Protein AF-A0A369T1F6-F1 (afdb_monomer_lite)

Radius of gyration: 16.51 Å; chains: 1; bounding box: 40×25×51 Å

Sequence (116 aa):
MRDLLNRLAERAPHPDRLAFGKIVVHLQRPELVSRIYDYVMYRVPYVIEDQEETPPRRTPVGFVFATAPRFTDQELAGKTAAEVEAMWRARFEEALRAEFSAVVNVYRMNKELFRP

Foldseek 3Di:
DVVLLVVCLVFPDEDQWDDDDQKIKGWDGWDFDDDDPQKTKTKIWIWIWHVVDVVTDIDPIDIDMFIFDDDDPVRCPPDDSVRVSVVRHVVRHVRVCVRVVVVVVVVVVVCVVPPD

Structure (mmCIF, N/CA/C/O backbone):
data_AF-A0A369T1F6-F1
#
_entry.id   AF-A0A369T1F6-F1
#
loop_
_atom_site.group_PDB
_atom_site.id
_atom_site.type_symbol
_atom_site.label_atom_id
_atom_site.label_alt_id
_atom_site.label_comp_id
_atom_site.label_asym_id
_atom_site.label_entity_id
_atom_site.label_seq_id
_atom_site.pdbx_PDB_ins_code
_atom_site.Cartn_x
_atom_site.Cartn_y
_atom_site.Cartn_z
_atom_site.occupancy
_atom_site.B_iso_or_equiv
_atom_site.auth_seq_id
_atom_site.auth_comp_id
_atom_site.auth_asym_id
_atom_site.auth_atom_id
_atom_site.pdbx_PDB_model_num
ATOM 1 N N . MET A 1 1 ? -10.598 3.347 21.715 1.00 84.50 1 MET A N 1
ATOM 2 C CA . MET A 1 1 ? -10.283 2.652 20.442 1.00 84.50 1 MET A CA 1
ATOM 3 C C . MET A 1 1 ? -10.296 3.595 19.243 1.00 84.50 1 MET A C 1
ATOM 5 O O . MET A 1 1 ? -9.337 3.608 18.485 1.00 84.50 1 MET A O 1
ATOM 9 N N . ARG A 1 2 ? -11.325 4.435 19.088 1.00 84.56 2 ARG A N 1
ATOM 10 C CA . ARG A 1 2 ? -11.419 5.393 17.974 1.00 84.56 2 ARG A CA 1
ATOM 11 C C . ARG A 1 2 ? -10.210 6.335 17.851 1.00 84.56 2 ARG A C 1
ATOM 13 O O . ARG A 1 2 ? -9.710 6.530 16.751 1.00 84.56 2 ARG A O 1
ATOM 20 N N . ASP A 1 3 ? -9.665 6.803 18.973 1.00 88.75 3 ASP A N 1
ATOM 21 C CA . ASP A 1 3 ? -8.451 7.639 18.981 1.00 88.75 3 ASP A CA 1
ATOM 22 C C . ASP A 1 3 ? -7.203 6.903 18.483 1.00 88.75 3 ASP A C 1
ATOM 24 O O . ASP A 1 3 ? -6.331 7.501 17.859 1.00 88.75 3 ASP A O 1
ATOM 28 N N . LEU A 1 4 ? -7.104 5.590 18.723 1.00 90.00 4 LEU A N 1
ATOM 29 C CA . LEU A 1 4 ? -6.021 4.780 18.166 1.00 90.00 4 LEU A CA 1
ATOM 30 C C . LEU A 1 4 ? -6.137 4.719 16.642 1.00 90.00 4 LEU A C 1
ATOM 32 O O . LEU A 1 4 ? -5.159 4.998 15.959 1.00 90.00 4 LEU A O 1
ATOM 36 N N . LEU A 1 5 ? -7.328 4.419 16.121 1.00 89.38 5 LEU A N 1
ATOM 37 C CA . LEU A 1 5 ? -7.572 4.366 14.678 1.00 89.38 5 LEU A CA 1
ATOM 38 C C . LEU A 1 5 ? -7.323 5.720 14.003 1.00 89.38 5 LEU A C 1
ATOM 40 O O . LEU A 1 5 ? -6.733 5.755 12.929 1.00 89.38 5 LEU A O 1
ATOM 44 N N . ASN A 1 6 ? -7.691 6.830 14.649 1.00 88.56 6 ASN A N 1
ATOM 45 C CA . ASN A 1 6 ? -7.387 8.175 14.158 1.00 88.56 6 ASN A CA 1
ATOM 46 C C . ASN A 1 6 ? -5.875 8.429 14.078 1.00 88.56 6 ASN A C 1
ATOM 48 O O . ASN A 1 6 ? -5.393 8.879 13.043 1.00 88.56 6 ASN A O 1
ATOM 52 N N . ARG A 1 7 ? -5.115 8.078 15.126 1.00 91.25 7 ARG A N 1
ATOM 53 C CA . ARG A 1 7 ? -3.647 8.220 15.126 1.00 91.25 7 ARG A CA 1
ATOM 54 C C . ARG A 1 7 ? -2.977 7.348 14.067 1.00 91.25 7 ARG A C 1
ATOM 56 O O . ARG A 1 7 ? -2.067 7.812 13.385 1.00 91.25 7 ARG A O 1
ATOM 63 N N . LEU A 1 8 ? -3.430 6.103 13.911 1.00 91.12 8 LEU A N 1
ATOM 64 C CA .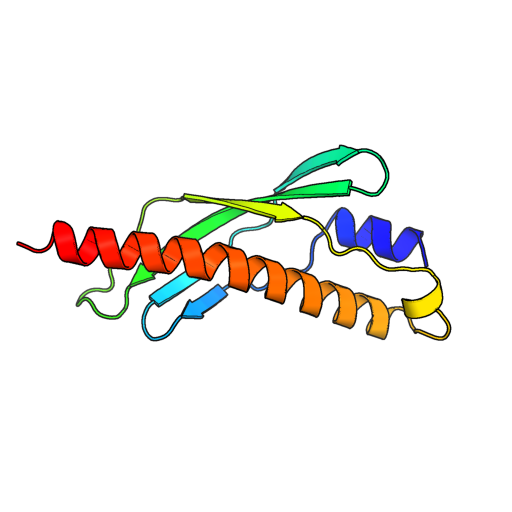 LEU A 1 8 ? -2.948 5.209 12.854 1.00 91.12 8 LEU A CA 1
ATOM 65 C C . LEU A 1 8 ? -3.287 5.768 11.471 1.00 91.12 8 LEU A C 1
ATOM 67 O O . LEU A 1 8 ? -2.459 5.708 10.570 1.00 91.12 8 LEU A O 1
ATOM 71 N N . ALA A 1 9 ? -4.460 6.380 11.314 1.00 89.62 9 ALA A N 1
ATOM 72 C CA . ALA A 1 9 ? -4.844 7.000 10.059 1.00 89.62 9 ALA A CA 1
ATOM 73 C C . ALA A 1 9 ? -4.016 8.260 9.730 1.00 89.62 9 ALA A C 1
ATOM 75 O O . ALA A 1 9 ? -3.719 8.523 8.567 1.00 89.62 9 ALA A O 1
ATOM 76 N N . GLU A 1 10 ? -3.608 9.036 10.729 1.00 88.19 10 GLU A N 1
ATOM 77 C CA . GLU A 1 10 ? -2.745 10.213 10.547 1.00 88.19 10 GLU A CA 1
ATOM 78 C C . GLU A 1 10 ? -1.284 9.833 10.274 1.00 88.19 10 GLU A C 1
ATOM 80 O O . GLU A 1 10 ? -0.562 10.543 9.569 1.00 88.19 10 GLU A O 1
ATOM 85 N N . ARG A 1 11 ? -0.843 8.690 10.809 1.00 87.88 11 ARG A N 1
ATOM 86 C CA . ARG A 1 11 ? 0.502 8.152 10.617 1.00 87.88 11 ARG A CA 1
ATOM 87 C C . ARG A 1 11 ? 0.432 6.674 10.248 1.00 87.88 11 ARG A C 1
ATOM 89 O O . ARG A 1 11 ? 0.764 5.817 11.062 1.00 87.88 11 ARG A O 1
ATOM 96 N N . ALA A 1 12 ? 0.043 6.416 9.001 1.00 87.19 12 ALA A N 1
ATOM 97 C CA . ALA A 1 12 ? -0.103 5.075 8.445 1.00 87.19 12 ALA A CA 1
ATOM 98 C C . ALA A 1 12 ? 1.170 4.226 8.645 1.00 87.19 12 ALA A C 1
ATOM 100 O O . ALA A 1 12 ? 2.207 4.526 8.028 1.00 87.19 12 ALA A O 1
ATOM 101 N N . PRO A 1 13 ? 1.136 3.165 9.478 1.00 86.69 13 PRO A N 1
ATOM 102 C CA . PRO A 1 13 ? 2.211 2.187 9.488 1.00 86.69 13 PRO A CA 1
ATOM 103 C C . PRO A 1 13 ? 2.217 1.452 8.144 1.00 86.69 13 PRO A C 1
ATOM 105 O O . PRO A 1 13 ? 1.254 0.787 7.779 1.00 86.69 13 PRO A O 1
ATOM 108 N N . HIS A 1 14 ? 3.312 1.574 7.405 1.00 87.38 14 HIS A N 1
ATOM 109 C CA . HIS A 1 14 ? 3.497 0.963 6.092 1.00 87.38 14 HIS A CA 1
ATOM 110 C C . HIS A 1 14 ? 4.867 0.279 6.046 1.00 87.38 14 HIS A C 1
ATOM 112 O O . HIS A 1 14 ? 5.755 0.649 6.821 1.00 87.38 14 HIS A O 1
ATOM 118 N N . PRO A 1 15 ? 5.044 -0.738 5.193 1.00 92.25 15 PRO A N 1
ATOM 119 C CA . PRO A 1 15 ? 6.358 -1.307 4.936 1.00 92.25 15 PRO A CA 1
ATOM 120 C C . PRO A 1 15 ? 7.195 -0.358 4.067 1.00 92.25 15 PRO A C 1
ATOM 122 O O . PRO A 1 15 ? 6.667 0.267 3.152 1.00 92.25 15 PRO A O 1
ATOM 125 N N . ASP A 1 16 ? 8.510 -0.316 4.290 1.00 95.06 16 ASP A N 1
ATOM 126 C CA . ASP A 1 16 ? 9.434 0.474 3.453 1.00 95.06 16 ASP A CA 1
ATOM 127 C C . ASP A 1 16 ? 9.616 -0.132 2.051 1.00 95.06 16 ASP A C 1
ATOM 129 O O . ASP A 1 16 ? 10.037 0.536 1.104 1.00 95.06 16 ASP A O 1
ATOM 133 N N . ARG A 1 17 ? 9.343 -1.434 1.906 1.00 96.56 17 ARG A N 1
ATOM 134 C CA . ARG A 1 17 ? 9.473 -2.153 0.637 1.00 96.56 17 ARG A CA 1
ATOM 135 C C . ARG A 1 17 ? 8.537 -3.347 0.530 1.00 96.56 17 ARG A C 1
ATOM 137 O O . ARG A 1 17 ? 8.254 -4.015 1.522 1.00 96.56 17 ARG A O 1
ATOM 144 N N . LEU A 1 18 ? 8.151 -3.665 -0.700 1.00 97.06 18 LEU A N 1
ATOM 145 C CA . LEU A 1 18 ? 7.396 -4.858 -1.068 1.00 97.06 18 LEU A CA 1
ATOM 146 C C . LEU A 1 18 ? 8.119 -5.589 -2.202 1.00 97.06 18 LEU A C 1
ATOM 148 O O . LEU A 1 18 ? 8.439 -4.994 -3.226 1.00 97.06 18 LEU A O 1
ATOM 152 N N . ALA A 1 19 ? 8.388 -6.881 -2.018 1.00 97.19 19 ALA A N 1
ATOM 153 C CA . ALA A 1 19 ? 9.070 -7.704 -3.015 1.00 97.19 19 ALA A CA 1
ATOM 154 C C . ALA A 1 19 ? 8.075 -8.520 -3.853 1.00 97.19 19 ALA A C 1
ATOM 156 O O . ALA A 1 19 ? 7.156 -9.136 -3.309 1.00 97.19 19 ALA A O 1
ATOM 157 N N . PHE A 1 20 ? 8.318 -8.562 -5.162 1.00 96.62 20 PHE A N 1
ATOM 158 C CA . PHE A 1 20 ? 7.558 -9.289 -6.179 1.00 96.62 20 PHE A CA 1
ATOM 159 C C . PHE A 1 20 ? 8.525 -10.116 -7.041 1.00 96.62 20 PHE A C 1
ATOM 161 O O . PHE A 1 20 ? 8.738 -9.851 -8.226 1.00 96.62 20 PHE A O 1
ATOM 168 N N . GLY A 1 21 ? 9.159 -11.115 -6.424 1.00 95.19 21 GLY A N 1
ATOM 169 C CA . GLY A 1 21 ? 10.295 -11.822 -7.020 1.00 95.19 21 GLY A CA 1
ATOM 170 C C . GLY A 1 21 ? 11.550 -10.946 -6.990 1.00 95.19 21 GLY A C 1
ATOM 171 O O . GLY A 1 21 ? 11.902 -10.426 -5.935 1.00 95.19 21 GLY A O 1
ATOM 172 N N . LYS A 1 22 ? 12.208 -10.770 -8.142 1.00 95.62 22 LYS A N 1
ATOM 173 C CA . LYS A 1 22 ? 13.388 -9.894 -8.302 1.00 95.62 22 LYS A CA 1
ATOM 174 C C . LYS A 1 22 ? 13.043 -8.410 -8.481 1.00 95.62 22 LYS A C 1
ATOM 176 O O . LYS A 1 22 ? 13.936 -7.577 -8.569 1.00 95.62 22 LYS A O 1
ATOM 181 N N . ILE A 1 23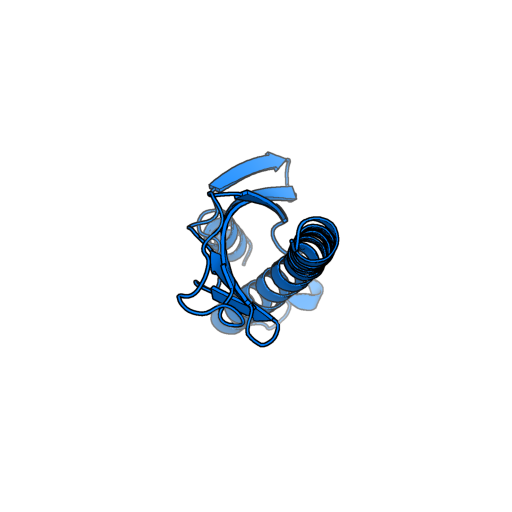 ? 11.758 -8.075 -8.524 1.00 97.00 23 ILE A N 1
ATOM 182 C CA . ILE A 1 23 ? 11.292 -6.693 -8.574 1.00 97.00 23 ILE A CA 1
ATOM 183 C C . ILE A 1 23 ? 10.957 -6.256 -7.150 1.00 97.00 23 ILE A C 1
ATOM 185 O O . ILE A 1 23 ? 10.137 -6.883 -6.478 1.00 97.00 23 ILE A O 1
ATOM 189 N N . VAL A 1 24 ? 11.583 -5.179 -6.687 1.00 97.94 24 VAL A N 1
ATOM 190 C CA . VAL A 1 24 ? 11.357 -4.592 -5.366 1.00 97.94 24 VAL A CA 1
ATOM 191 C C . VAL A 1 24 ? 10.702 -3.230 -5.540 1.00 97.94 24 VAL A C 1
ATOM 193 O O . VAL A 1 24 ? 11.239 -2.339 -6.189 1.00 97.94 24 VAL A O 1
ATOM 196 N N . VAL A 1 25 ? 9.531 -3.050 -4.940 1.00 98.06 25 VAL A N 1
ATOM 197 C CA . VAL A 1 25 ? 8.886 -1.744 -4.825 1.00 98.06 25 VAL A CA 1
ATOM 198 C C . VAL A 1 25 ? 9.373 -1.104 -3.534 1.00 98.06 25 VAL A C 1
ATOM 200 O O . VAL A 1 25 ? 9.141 -1.643 -2.454 1.00 98.06 25 VAL A O 1
ATOM 203 N N . HIS A 1 26 ? 10.037 0.039 -3.639 1.00 97.62 26 HIS A N 1
ATOM 204 C CA . HIS A 1 26 ? 10.420 0.879 -2.511 1.00 97.62 26 HIS A CA 1
ATOM 205 C C . HIS A 1 26 ? 9.326 1.910 -2.272 1.00 97.62 26 HIS A C 1
ATOM 207 O O . HIS A 1 26 ? 9.026 2.704 -3.165 1.00 97.62 26 HIS A O 1
ATOM 213 N N . LEU A 1 27 ? 8.732 1.888 -1.084 1.00 96.69 27 LEU A N 1
ATOM 214 C CA . LEU A 1 27 ? 7.654 2.786 -0.702 1.00 96.69 27 LEU A CA 1
ATOM 215 C C . LEU A 1 27 ? 8.249 3.974 0.048 1.00 96.69 27 LEU A C 1
ATOM 217 O O . LEU A 1 27 ? 9.149 3.830 0.873 1.00 96.69 27 LEU A O 1
ATOM 221 N N . GLN A 1 28 ? 7.731 5.158 -0.242 1.00 94.25 28 GLN A N 1
ATOM 222 C CA . GLN A 1 28 ? 7.959 6.343 0.569 1.00 94.25 28 GLN A CA 1
ATOM 223 C C . GLN A 1 28 ? 6.771 6.554 1.507 1.00 94.25 28 GLN A C 1
ATOM 225 O O . GLN A 1 28 ? 5.723 5.916 1.379 1.00 94.25 28 GLN A O 1
ATOM 230 N N . ARG A 1 29 ? 6.933 7.491 2.444 1.00 92.19 29 ARG A N 1
ATOM 231 C CA . ARG A 1 29 ? 5.914 7.800 3.445 1.00 92.19 29 ARG A CA 1
ATOM 232 C C . ARG A 1 29 ? 4.563 8.131 2.776 1.00 92.19 29 ARG A C 1
ATOM 234 O O . ARG A 1 29 ? 4.522 9.065 1.979 1.00 92.19 29 ARG A O 1
ATOM 241 N N . PRO A 1 30 ? 3.462 7.444 3.144 1.00 94.56 30 PRO A N 1
ATOM 242 C CA . PRO A 1 30 ? 2.120 7.776 2.693 1.00 94.56 30 PRO A CA 1
ATOM 243 C C . PRO A 1 30 ? 1.741 9.210 3.058 1.00 94.56 30 PRO A C 1
ATOM 245 O O . PRO A 1 30 ? 1.919 9.652 4.197 1.00 94.56 30 PRO A O 1
ATOM 248 N N . GLU A 1 31 ? 1.172 9.911 2.090 1.00 94.38 31 GLU A N 1
ATOM 249 C CA . GLU A 1 31 ? 0.690 11.278 2.218 1.00 94.38 31 GLU A CA 1
ATOM 250 C C . GLU A 1 31 ? -0.834 11.256 2.269 1.00 94.38 31 GLU A C 1
ATOM 252 O O . GLU A 1 31 ? -1.483 10.741 1.359 1.00 94.38 31 GLU A O 1
ATOM 257 N N . LEU A 1 32 ? -1.428 11.798 3.332 1.00 93.44 32 LEU A N 1
ATOM 258 C CA . LEU A 1 32 ? -2.882 11.897 3.436 1.00 93.44 32 LEU A CA 1
ATOM 259 C C . LEU A 1 32 ? -3.391 12.896 2.391 1.00 93.44 32 LEU A C 1
ATOM 261 O O . LEU A 1 32 ? -3.047 14.075 2.443 1.00 93.44 32 LEU A O 1
ATOM 265 N N . VAL A 1 33 ? -4.213 12.421 1.453 1.00 94.56 33 VAL A N 1
ATOM 266 C CA . VAL A 1 33 ? -4.769 13.250 0.367 1.00 94.56 33 VAL A CA 1
ATOM 267 C C . VAL A 1 33 ? -6.239 13.581 0.564 1.00 94.56 33 VAL A C 1
ATOM 269 O O . VAL A 1 33 ? -6.704 14.609 0.083 1.00 94.56 33 VAL A O 1
ATOM 272 N N . SER A 1 34 ? -6.988 12.726 1.260 1.00 91.88 34 SER A N 1
ATOM 273 C CA . SER A 1 34 ? -8.396 12.977 1.548 1.00 91.88 34 SER A CA 1
ATOM 274 C C . SER A 1 34 ? -8.828 12.282 2.830 1.00 91.88 34 SER A C 1
ATOM 276 O O . SER A 1 34 ? -8.396 11.164 3.122 1.00 91.88 34 SER A O 1
ATOM 278 N N . ARG A 1 35 ? -9.702 12.954 3.580 1.00 90.69 35 ARG A N 1
ATOM 279 C CA . ARG A 1 35 ? -10.400 12.405 4.738 1.00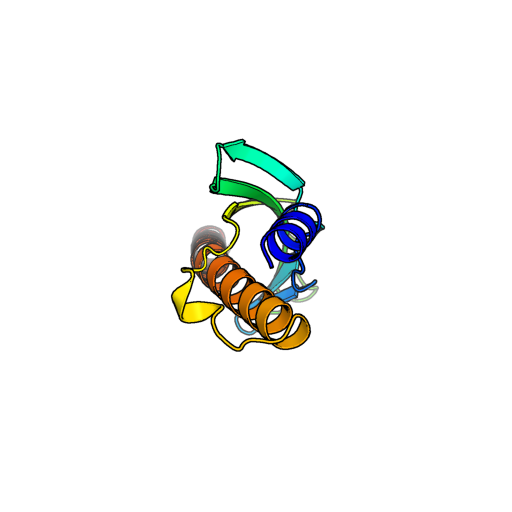 90.69 35 ARG A CA 1
ATOM 280 C C . ARG A 1 35 ? -11.852 12.855 4.701 1.00 90.69 35 ARG A C 1
ATOM 282 O O . ARG A 1 35 ? -12.142 14.031 4.902 1.00 90.69 35 ARG A O 1
ATOM 289 N N . ILE A 1 36 ? -12.749 11.911 4.453 1.00 88.38 36 ILE A N 1
ATOM 290 C CA . ILE A 1 36 ? -14.194 12.128 4.406 1.00 88.38 36 ILE A CA 1
ATOM 291 C C . ILE A 1 36 ? -14.815 11.142 5.394 1.00 88.38 36 ILE A C 1
ATOM 293 O O . ILE A 1 36 ? -14.890 9.949 5.120 1.00 88.38 36 ILE A O 1
ATOM 297 N N . TYR A 1 37 ? -15.214 11.636 6.568 1.00 84.56 37 TYR A N 1
ATOM 298 C CA . TYR A 1 37 ? -15.674 10.809 7.691 1.00 84.56 37 TYR A CA 1
ATOM 299 C C . TYR A 1 37 ? -14.651 9.722 8.088 1.00 84.56 37 TYR A C 1
ATOM 301 O O . TYR A 1 37 ? -13.562 10.039 8.572 1.00 84.56 37 TYR A O 1
ATOM 309 N N . ASP A 1 38 ? -15.011 8.451 7.920 1.00 80.75 38 ASP A N 1
ATOM 310 C CA . ASP A 1 38 ? -14.202 7.258 8.174 1.00 80.75 38 ASP A CA 1
ATOM 311 C C . ASP A 1 38 ? -13.376 6.819 6.952 1.00 80.75 38 ASP A C 1
ATOM 313 O O . ASP A 1 38 ? -12.548 5.913 7.051 1.00 80.75 38 ASP A O 1
ATOM 317 N N . TYR A 1 39 ? -13.558 7.466 5.800 1.00 87.44 39 TYR A N 1
ATOM 318 C CA . TYR A 1 39 ? -12.750 7.226 4.615 1.00 87.44 39 TYR A CA 1
ATOM 319 C C . TYR A 1 39 ? -11.492 8.088 4.633 1.00 87.44 39 TYR A C 1
ATOM 321 O O . TYR A 1 39 ? -11.562 9.314 4.553 1.00 87.44 39 TYR A O 1
ATOM 329 N N . VAL A 1 40 ? -10.335 7.436 4.704 1.00 93.75 40 VAL A N 1
ATOM 330 C CA . VAL A 1 40 ? -9.025 8.081 4.601 1.00 93.75 40 VAL A CA 1
ATOM 331 C C . VAL A 1 40 ? -8.300 7.495 3.405 1.00 93.75 40 VAL A C 1
ATOM 333 O O . VAL A 1 40 ? -8.195 6.276 3.276 1.00 93.75 40 VAL A O 1
ATOM 336 N N . MET A 1 41 ? -7.807 8.368 2.535 1.00 95.00 41 MET A N 1
ATOM 337 C CA . MET A 1 41 ? -7.060 7.999 1.342 1.00 95.00 41 MET A CA 1
ATOM 338 C C . MET A 1 41 ? -5.657 8.586 1.412 1.00 95.00 41 MET A C 1
ATOM 340 O O . MET A 1 41 ? -5.469 9.759 1.753 1.00 95.00 41 MET A O 1
ATOM 344 N N . TYR A 1 42 ? -4.687 7.763 1.041 1.00 96.12 42 TYR A N 1
ATOM 345 C CA . TYR A 1 42 ? -3.286 8.118 0.939 1.00 96.12 42 TYR A CA 1
ATOM 346 C C . TYR A 1 42 ? -2.843 8.109 -0.511 1.00 96.12 42 TYR A C 1
ATOM 348 O O . TYR A 1 42 ? -3.243 7.238 -1.281 1.00 96.12 42 TYR A O 1
ATOM 356 N N . ARG A 1 43 ? -1.947 9.029 -0.846 1.00 96.25 43 ARG A N 1
ATOM 357 C CA . ARG A 1 43 ? -1.037 8.893 -1.975 1.00 96.25 43 ARG A CA 1
ATOM 358 C C . ARG A 1 43 ? 0.259 8.288 -1.451 1.00 96.25 43 ARG A C 1
ATOM 360 O O . ARG A 1 43 ? 0.846 8.816 -0.512 1.00 96.25 43 ARG A O 1
ATOM 367 N N . VAL A 1 44 ? 0.699 7.184 -2.039 1.00 96.81 44 VAL A N 1
ATOM 368 C CA . VAL A 1 44 ? 1.926 6.484 -1.644 1.00 96.81 44 VAL A CA 1
ATOM 369 C C . VAL A 1 44 ? 2.938 6.617 -2.778 1.00 96.81 44 VAL A C 1
ATOM 371 O O . VAL A 1 44 ? 2.757 5.980 -3.823 1.00 96.81 44 VAL A O 1
ATOM 374 N N . PRO A 1 45 ? 3.973 7.464 -2.623 1.00 97.31 45 PRO A N 1
ATOM 375 C CA . PRO A 1 45 ? 5.044 7.550 -3.601 1.00 97.31 45 PRO A CA 1
ATOM 376 C C . PRO A 1 45 ? 5.876 6.268 -3.579 1.00 97.31 45 PRO A C 1
ATOM 378 O O . PRO A 1 45 ? 6.121 5.697 -2.514 1.00 97.31 45 PRO A O 1
ATOM 381 N N . TYR A 1 46 ? 6.334 5.817 -4.743 1.00 97.81 46 TYR A N 1
ATOM 382 C CA . TYR A 1 46 ? 7.141 4.606 -4.848 1.00 97.81 46 TYR A CA 1
ATOM 383 C C . TYR A 1 46 ? 8.166 4.669 -5.977 1.00 97.81 46 TYR A C 1
ATOM 385 O O . TYR A 1 46 ? 8.040 5.451 -6.917 1.00 97.81 46 TYR A O 1
ATOM 393 N N . VAL A 1 47 ? 9.166 3.795 -5.895 1.00 97.69 47 VAL A N 1
ATOM 394 C CA . VAL A 1 47 ? 10.107 3.495 -6.979 1.00 97.69 47 VAL A CA 1
ATOM 395 C C . VAL A 1 47 ? 10.180 1.985 -7.151 1.00 97.69 47 VAL A C 1
ATOM 397 O O . VAL A 1 47 ? 10.231 1.253 -6.165 1.00 97.69 47 VAL A O 1
ATOM 400 N N . ILE A 1 48 ? 10.204 1.514 -8.394 1.00 97.69 48 ILE A N 1
ATOM 401 C CA . ILE A 1 48 ? 10.497 0.116 -8.704 1.00 97.69 48 ILE A CA 1
ATOM 402 C C . ILE A 1 48 ? 12.004 -0.021 -8.903 1.00 97.69 48 ILE A C 1
ATOM 404 O O . ILE A 1 48 ? 12.598 0.720 -9.686 1.00 97.69 48 ILE A O 1
ATOM 408 N N . GLU A 1 49 ? 12.606 -0.980 -8.211 1.00 97.56 49 GLU A N 1
ATOM 409 C CA . GLU A 1 49 ? 13.942 -1.499 -8.474 1.00 97.56 49 GLU A CA 1
ATOM 410 C C . GLU A 1 49 ? 13.819 -2.902 -9.073 1.00 97.56 49 GLU A C 1
ATOM 412 O O . GLU A 1 49 ? 13.324 -3.829 -8.434 1.00 97.56 49 GLU A O 1
ATOM 417 N N . ASP A 1 50 ? 14.259 -3.052 -10.315 1.00 96.25 50 ASP A N 1
ATOM 418 C CA . ASP A 1 50 ? 14.281 -4.322 -11.025 1.00 96.25 50 ASP A CA 1
ATOM 419 C C . ASP A 1 50 ? 15.680 -4.938 -10.962 1.00 96.25 50 ASP A C 1
ATOM 421 O O . ASP A 1 50 ? 16.620 -4.459 -11.603 1.00 96.25 50 ASP A O 1
ATOM 425 N N . GLN A 1 51 ? 15.800 -6.007 -10.176 1.00 95.94 51 GLN A N 1
ATOM 426 C CA . GLN A 1 51 ? 17.035 -6.764 -9.969 1.00 95.94 51 GLN A CA 1
ATOM 427 C C . GLN A 1 51 ? 17.195 -7.920 -10.972 1.00 95.94 51 GLN A C 1
ATOM 429 O O . GLN A 1 51 ? 18.094 -8.749 -10.830 1.00 95.94 51 GLN A O 1
ATOM 434 N N . GLU A 1 52 ? 16.316 -8.032 -11.971 1.00 92.38 52 GLU A N 1
ATOM 435 C CA . GLU A 1 52 ? 16.515 -8.935 -13.110 1.00 92.38 52 GLU A CA 1
ATOM 436 C C . GLU A 1 52 ? 17.549 -8.386 -14.101 1.00 92.38 52 GLU A C 1
ATOM 438 O O . GLU A 1 52 ? 18.149 -9.160 -14.843 1.00 92.38 52 GLU A O 1
ATOM 443 N N . GLU A 1 53 ? 17.761 -7.068 -14.108 1.00 87.44 53 GLU A N 1
ATOM 444 C CA . GLU A 1 53 ? 18.714 -6.366 -14.971 1.00 87.44 53 GLU A CA 1
ATOM 445 C C . GLU A 1 53 ? 20.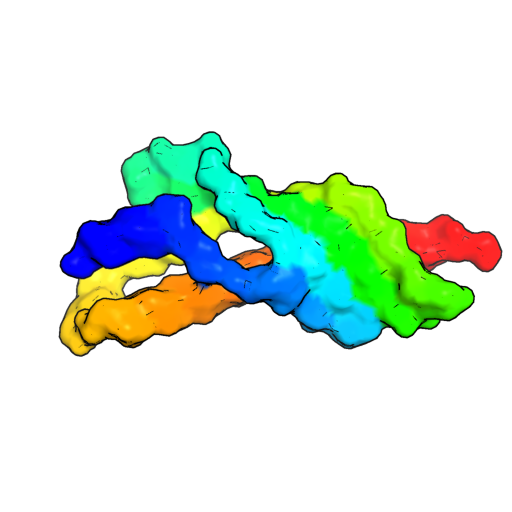058 -6.145 -14.254 1.00 87.44 53 GLU A C 1
ATOM 447 O O . GLU A 1 53 ? 20.127 -6.054 -13.026 1.00 87.44 53 GLU A O 1
ATOM 452 N N . THR A 1 54 ? 21.155 -6.062 -15.016 1.00 87.81 54 THR A N 1
ATOM 453 C CA . THR A 1 54 ? 22.500 -5.786 -14.480 1.00 87.81 54 THR A CA 1
ATOM 454 C C . THR A 1 54 ? 23.126 -4.590 -15.212 1.00 87.81 54 THR A C 1
ATOM 456 O O . THR A 1 54 ? 23.457 -4.726 -16.390 1.00 87.81 54 THR A O 1
ATOM 459 N N . PRO A 1 55 ? 23.321 -3.429 -14.548 1.00 89.38 55 PRO A N 1
ATOM 460 C CA . PRO A 1 55 ? 22.973 -3.136 -13.149 1.00 89.38 55 PRO A CA 1
ATOM 461 C C . PRO A 1 55 ? 21.447 -3.057 -12.913 1.00 89.38 55 PRO A C 1
ATOM 463 O O . PRO A 1 55 ? 20.705 -2.873 -13.881 1.00 89.38 55 PRO A O 1
ATOM 466 N N . PRO A 1 56 ? 20.968 -3.151 -11.651 1.00 93.44 56 PRO A N 1
ATOM 467 C CA . PRO A 1 56 ? 19.547 -3.023 -11.343 1.00 93.44 56 PRO A CA 1
ATOM 468 C C . PRO A 1 56 ? 18.955 -1.726 -11.892 1.00 93.44 56 PRO A C 1
ATOM 470 O O . PRO A 1 56 ? 19.518 -0.640 -11.716 1.00 93.44 56 PRO A O 1
ATOM 473 N N . ARG A 1 57 ? 17.797 -1.829 -12.544 1.00 93.06 57 ARG A N 1
ATOM 474 C CA . ARG A 1 57 ? 17.124 -0.677 -13.149 1.00 93.06 57 ARG A CA 1
ATOM 475 C C . ARG A 1 57 ? 16.151 -0.060 -12.155 1.00 93.06 57 ARG A C 1
ATOM 477 O O . ARG A 1 57 ? 15.336 -0.762 -11.568 1.00 93.06 57 ARG A O 1
ATOM 484 N N . ARG A 1 58 ? 16.184 1.267 -12.013 1.00 94.81 58 ARG A N 1
ATOM 485 C CA . ARG A 1 58 ? 15.219 2.016 -11.195 1.00 94.81 58 ARG A CA 1
ATOM 486 C C . ARG A 1 58 ? 14.281 2.846 -12.056 1.00 94.81 58 ARG A C 1
ATOM 488 O O . ARG A 1 58 ? 14.715 3.469 -13.025 1.00 94.81 58 ARG A O 1
ATOM 495 N N . THR A 1 59 ? 12.998 2.857 -11.711 1.00 94.94 59 THR A N 1
ATOM 496 C CA . THR A 1 59 ? 12.019 3.744 -12.352 1.00 94.94 59 THR A CA 1
ATOM 497 C C . THR A 1 59 ? 12.073 5.151 -11.752 1.00 94.94 59 THR A C 1
ATOM 499 O O . THR A 1 59 ? 12.551 5.331 -10.630 1.00 94.94 59 THR A O 1
ATOM 502 N N . PRO A 1 60 ? 11.534 6.168 -12.447 1.00 95.19 60 PRO A N 1
ATOM 503 C CA . PRO A 1 60 ? 11.126 7.410 -11.800 1.00 95.19 60 PRO A CA 1
ATOM 504 C C . PRO A 1 60 ? 10.120 7.154 -10.666 1.00 95.19 60 PRO A C 1
ATOM 506 O O . PRO A 1 60 ? 9.526 6.073 -10.577 1.00 95.19 60 PRO A O 1
ATOM 509 N N . VAL A 1 61 ? 9.917 8.167 -9.820 1.00 96.75 61 VAL A N 1
ATOM 510 C CA . VAL A 1 61 ? 8.912 8.117 -8.751 1.00 96.75 61 VAL A CA 1
ATOM 511 C C . VAL A 1 61 ? 7.515 8.037 -9.365 1.00 96.75 61 VAL A C 1
ATOM 513 O O . VAL A 1 61 ? 7.127 8.900 -10.152 1.00 96.75 61 VAL A O 1
ATOM 516 N N . GLY A 1 62 ? 6.772 6.999 -8.992 1.00 96.25 62 GLY A N 1
ATOM 517 C CA . GLY A 1 62 ? 5.351 6.840 -9.277 1.00 96.25 62 GLY A CA 1
ATOM 518 C C . GLY A 1 62 ? 4.503 7.049 -8.025 1.00 96.25 62 GLY A C 1
ATOM 519 O O . GLY A 1 62 ? 5.025 7.214 -6.922 1.00 96.25 62 GLY A O 1
ATOM 520 N N . PHE A 1 63 ? 3.181 7.011 -8.192 1.00 96.25 63 PHE A N 1
ATOM 521 C CA . PHE A 1 63 ? 2.228 7.109 -7.087 1.00 96.25 63 PHE A CA 1
ATOM 522 C C . PHE A 1 63 ? 1.127 6.062 -7.229 1.00 96.25 63 PHE A C 1
ATOM 524 O O . PHE A 1 63 ? 0.630 5.838 -8.332 1.00 96.25 63 PHE A O 1
ATOM 531 N N . VAL A 1 64 ? 0.743 5.444 -6.115 1.00 95.50 64 VAL A N 1
ATOM 532 C CA . VAL A 1 64 ? -0.516 4.695 -5.994 1.00 95.50 64 VAL A CA 1
ATOM 533 C C . VAL A 1 64 ? -1.403 5.360 -4.953 1.00 95.50 64 VAL A C 1
ATOM 535 O O . VAL A 1 64 ? -0.916 6.096 -4.089 1.00 95.50 64 VAL A O 1
ATOM 538 N N . PHE A 1 65 ? -2.702 5.099 -5.032 1.00 94.38 65 PHE A N 1
ATOM 539 C CA . PHE A 1 65 ? -3.651 5.520 -4.013 1.00 94.38 65 PHE A CA 1
ATOM 540 C C . PHE A 1 65 ? -4.085 4.304 -3.206 1.00 94.38 65 PHE A C 1
ATOM 542 O O . PHE A 1 65 ? -4.451 3.285 -3.776 1.00 94.38 65 PHE A O 1
ATOM 549 N N . ALA A 1 66 ? -4.030 4.413 -1.884 1.00 93.88 66 ALA A N 1
ATOM 550 C CA . ALA A 1 66 ? -4.434 3.348 -0.975 1.00 93.88 66 ALA A CA 1
ATOM 551 C C . ALA A 1 66 ? -5.329 3.922 0.118 1.00 93.88 66 ALA A C 1
ATOM 553 O O . ALA A 1 66 ? -5.146 5.058 0.558 1.00 93.88 66 ALA A O 1
ATOM 554 N N . THR A 1 67 ? -6.300 3.144 0.574 1.00 93.25 67 THR A N 1
ATOM 555 C CA . THR A 1 67 ? -7.251 3.578 1.599 1.00 93.25 67 THR A CA 1
ATOM 556 C C . THR A 1 67 ? -6.883 3.000 2.955 1.00 93.25 67 THR A C 1
ATOM 558 O O . THR A 1 67 ? -6.417 1.863 3.038 1.00 93.25 67 THR A O 1
ATOM 561 N N . ALA A 1 68 ? -7.125 3.749 4.029 1.00 93.50 68 ALA A N 1
ATOM 562 C CA . ALA A 1 68 ? -6.996 3.208 5.375 1.00 93.50 68 ALA A CA 1
ATOM 563 C C . ALA A 1 68 ? -7.941 2.004 5.562 1.00 93.50 68 ALA A C 1
ATOM 565 O O . ALA A 1 68 ? -9.092 2.058 5.114 1.00 93.50 68 ALA A O 1
ATOM 566 N N . PRO A 1 69 ? -7.496 0.940 6.251 1.00 94.06 69 PRO A N 1
ATOM 567 C CA . PRO A 1 69 ? -8.363 -0.167 6.615 1.00 94.06 69 PRO A CA 1
ATOM 568 C C . PRO A 1 69 ? -9.528 0.300 7.484 1.00 94.06 69 PRO A C 1
ATOM 570 O O . PRO A 1 69 ? -9.363 1.129 8.383 1.00 94.06 69 PRO A O 1
ATOM 573 N N . ARG A 1 70 ? -10.698 -0.291 7.248 1.00 91.69 70 ARG A N 1
ATOM 574 C CA . ARG A 1 70 ? -11.879 -0.106 8.092 1.00 91.69 70 ARG A CA 1
ATOM 575 C C . ARG A 1 70 ? -12.052 -1.306 9.016 1.00 91.69 70 ARG A C 1
ATOM 577 O O . ARG A 1 70 ? -11.720 -2.437 8.653 1.00 91.69 70 ARG A O 1
ATOM 584 N N . PHE A 1 71 ? -12.572 -1.030 10.205 1.00 91.69 71 PHE A N 1
ATOM 585 C CA . PHE A 1 71 ? -12.872 -2.022 11.229 1.00 91.69 71 PHE A CA 1
ATOM 586 C C . PHE A 1 71 ? -14.281 -1.784 11.751 1.00 91.69 71 PHE A C 1
ATOM 588 O O . PHE A 1 71 ? -14.656 -0.650 12.045 1.00 91.69 71 PHE A O 1
ATOM 595 N N . THR A 1 72 ? -15.046 -2.858 11.860 1.00 92.44 72 THR A N 1
ATOM 596 C CA . THR A 1 72 ? -16.330 -2.893 12.555 1.00 92.44 72 THR A CA 1
ATOM 597 C C . THR A 1 72 ? -16.107 -2.943 14.066 1.00 92.44 72 THR A C 1
ATOM 599 O O . THR A 1 72 ? -15.077 -3.427 14.5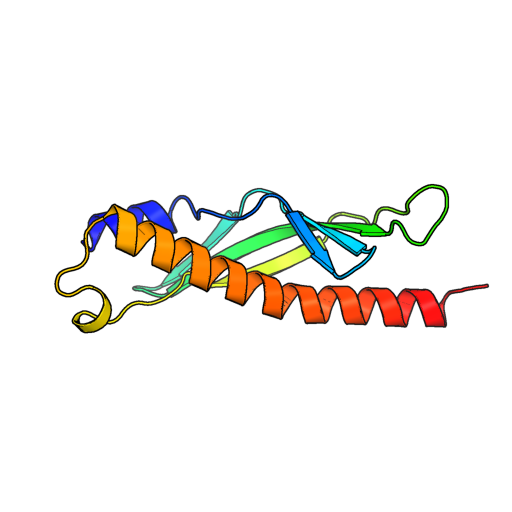39 1.00 92.44 72 THR A O 1
ATOM 602 N N . ASP A 1 73 ? -17.093 -2.503 14.847 1.00 91.62 73 ASP A N 1
ATOM 603 C CA . ASP A 1 73 ? -17.008 -2.567 16.313 1.00 91.62 73 ASP A CA 1
ATOM 604 C C . ASP A 1 73 ? -16.838 -4.009 16.824 1.00 91.62 73 ASP A C 1
ATOM 606 O O . ASP A 1 73 ? -16.148 -4.240 17.817 1.00 91.62 73 ASP A O 1
ATOM 610 N N . GLN A 1 74 ? -17.396 -4.992 16.109 1.00 94.12 74 GLN A N 1
ATOM 611 C CA . GLN A 1 74 ? -17.253 -6.414 16.424 1.00 94.12 74 GLN A CA 1
ATOM 612 C C . GLN A 1 74 ? -15.808 -6.907 16.265 1.00 94.12 74 GLN A C 1
ATOM 614 O O . GLN A 1 74 ? -15.335 -7.680 17.093 1.00 94.12 74 GLN A O 1
ATOM 619 N N . GLU A 1 75 ? -15.086 -6.451 15.239 1.00 92.94 75 GLU A N 1
ATOM 620 C CA . GLU A 1 75 ? -13.679 -6.825 15.026 1.00 92.94 75 GLU A CA 1
ATOM 621 C C . GLU A 1 75 ? -12.747 -6.238 16.090 1.00 92.94 75 GLU A C 1
ATOM 623 O O . GLU A 1 75 ? -11.688 -6.799 16.369 1.00 92.94 75 GLU A O 1
ATOM 628 N N . LEU A 1 76 ? -13.140 -5.110 16.683 1.00 93.94 76 LEU A N 1
ATOM 629 C CA . LEU A 1 76 ? -12.381 -4.424 17.727 1.00 93.94 76 LEU A CA 1
ATOM 630 C C . LEU A 1 76 ? -12.724 -4.930 19.135 1.00 93.94 76 LEU A C 1
ATOM 632 O O . LEU A 1 76 ? -11.982 -4.658 20.083 1.00 93.94 76 LEU A O 1
ATOM 636 N N . ALA A 1 77 ? -13.843 -5.641 19.295 1.00 93.62 77 ALA A N 1
ATOM 637 C CA . ALA A 1 77 ? -14.328 -6.096 20.588 1.00 93.62 77 ALA A CA 1
ATOM 638 C C . ALA A 1 77 ? -13.316 -7.040 21.258 1.00 93.62 77 ALA A C 1
ATOM 640 O O . ALA A 1 77 ? -12.895 -8.047 20.694 1.00 93.62 77 ALA A O 1
ATOM 641 N N . GLY A 1 78 ? -12.909 -6.692 22.482 1.00 93.00 78 GLY A N 1
ATOM 642 C CA . GLY A 1 78 ? -11.935 -7.468 23.254 1.00 93.00 78 GLY A CA 1
ATOM 643 C C . GLY A 1 78 ? -10.490 -7.391 22.746 1.00 93.00 78 GLY A C 1
ATOM 644 O O . GLY A 1 78 ? -9.636 -8.072 23.306 1.00 93.00 78 GLY A O 1
ATOM 645 N N . LYS A 1 79 ? -10.194 -6.568 21.727 1.00 95.69 79 LYS A N 1
ATOM 646 C CA . LYS A 1 79 ? -8.835 -6.378 21.206 1.00 95.69 79 LYS A CA 1
ATOM 647 C C . LYS A 1 79 ? -8.066 -5.305 21.962 1.00 95.69 79 LYS A C 1
ATOM 649 O O . LYS A 1 79 ? -8.567 -4.218 22.258 1.00 95.69 79 LYS A O 1
ATOM 654 N N . THR A 1 80 ? -6.803 -5.602 22.227 1.00 95.81 80 THR A N 1
ATOM 655 C CA . THR A 1 80 ? -5.826 -4.650 22.749 1.00 95.81 80 THR A CA 1
ATOM 656 C C . THR A 1 80 ? -5.382 -3.665 21.666 1.00 95.81 80 THR A C 1
ATOM 658 O O . THR A 1 80 ? -5.530 -3.904 20.467 1.00 95.81 80 THR A O 1
ATOM 661 N N . ALA A 1 81 ? -4.782 -2.545 22.076 1.00 93.56 81 ALA A N 1
ATOM 662 C CA . ALA A 1 81 ? -4.244 -1.564 21.134 1.00 93.56 81 ALA A CA 1
ATOM 663 C C . ALA A 1 81 ? -3.172 -2.159 20.201 1.00 93.56 81 ALA A C 1
ATOM 665 O O . ALA A 1 81 ? -3.162 -1.852 19.012 1.00 93.56 81 ALA A O 1
ATOM 666 N N . ALA A 1 82 ? -2.308 -3.033 20.728 1.00 94.56 82 ALA A N 1
ATOM 667 C CA . ALA A 1 82 ? -1.258 -3.686 19.950 1.00 94.56 82 ALA A CA 1
ATOM 668 C C . ALA A 1 82 ? -1.835 -4.639 18.893 1.00 94.56 82 ALA A C 1
ATOM 670 O O . ALA A 1 82 ? -1.371 -4.650 17.755 1.00 94.56 82 ALA A O 1
ATOM 671 N N . GLU A 1 83 ? -2.882 -5.396 19.238 1.00 95.88 83 GLU A N 1
ATOM 672 C CA . GLU A 1 83 ? -3.580 -6.248 18.271 1.00 95.88 83 GLU A CA 1
ATOM 673 C C . GLU A 1 83 ? -4.241 -5.419 17.169 1.00 95.88 83 GLU A C 1
ATOM 675 O O . GLU A 1 83 ? -4.115 -5.761 15.997 1.00 95.88 83 GLU A O 1
ATOM 680 N N . VAL A 1 84 ? -4.896 -4.308 17.517 1.00 94.88 84 VAL A N 1
ATOM 681 C CA . VAL A 1 84 ? -5.525 -3.426 16.523 1.00 94.88 84 VAL A CA 1
ATOM 682 C C . VAL A 1 84 ? -4.486 -2.782 15.608 1.00 94.88 84 VAL A C 1
ATOM 684 O O . VAL A 1 84 ? -4.708 -2.712 14.403 1.00 94.88 84 VAL A O 1
ATOM 687 N N . GLU A 1 85 ? -3.334 -2.359 16.130 1.00 94.56 85 GLU A N 1
ATOM 688 C CA . GLU A 1 85 ? -2.238 -1.845 15.300 1.00 94.56 85 GLU A CA 1
ATOM 689 C C . GLU A 1 85 ? -1.687 -2.919 14.350 1.00 94.56 85 GLU A C 1
ATOM 691 O O . GLU A 1 85 ? -1.473 -2.641 13.168 1.00 94.56 85 GLU A O 1
ATOM 696 N N . ALA A 1 86 ? -1.505 -4.152 14.830 1.00 94.62 86 ALA A N 1
ATOM 697 C CA . ALA A 1 86 ? -1.069 -5.268 13.996 1.00 94.62 86 ALA A CA 1
ATOM 698 C C . ALA A 1 86 ? -2.097 -5.596 12.900 1.00 94.62 86 ALA A C 1
ATOM 700 O O . ALA A 1 86 ? -1.726 -5.762 11.739 1.00 94.62 86 ALA A O 1
ATOM 701 N N . MET A 1 87 ? -3.388 -5.617 13.244 1.00 95.38 87 MET A N 1
ATOM 702 C CA . MET A 1 87 ? -4.485 -5.810 12.291 1.00 95.38 87 MET A CA 1
ATOM 703 C C . MET A 1 87 ? -4.529 -4.693 11.245 1.00 95.38 87 MET A C 1
ATOM 705 O O . MET A 1 87 ? -4.694 -4.966 10.057 1.00 95.38 87 MET A O 1
ATOM 709 N N . TRP A 1 88 ? -4.360 -3.439 11.672 1.00 94.69 88 TRP A N 1
ATOM 710 C CA . TRP A 1 88 ? -4.300 -2.281 10.781 1.00 94.69 88 TRP A CA 1
ATOM 711 C C . TRP A 1 88 ? -3.139 -2.422 9.802 1.00 94.69 88 TRP A C 1
ATOM 713 O O . TRP A 1 88 ? -3.347 -2.353 8.592 1.00 94.69 88 TRP A O 1
ATOM 723 N N . ARG A 1 89 ? -1.929 -2.690 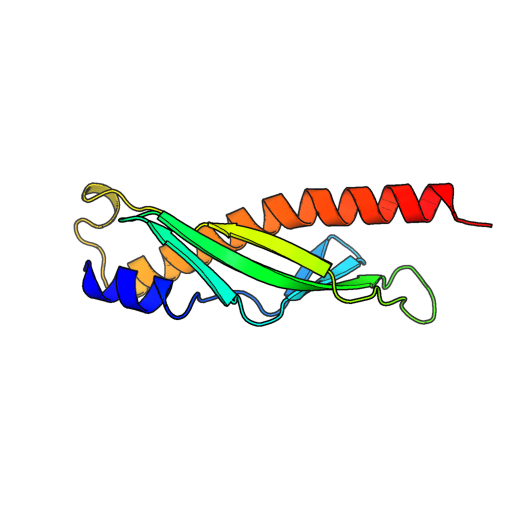10.310 1.00 94.19 89 ARG A N 1
ATOM 724 C CA . ARG A 1 89 ? -0.724 -2.873 9.490 1.00 94.19 89 ARG A CA 1
ATOM 725 C C . ARG A 1 89 ? -0.902 -3.998 8.476 1.00 94.19 89 ARG A C 1
ATOM 727 O O . ARG A 1 89 ? -0.584 -3.798 7.310 1.00 94.19 89 ARG A O 1
ATOM 734 N N . ALA A 1 90 ? -1.439 -5.141 8.903 1.00 95.19 90 ALA A N 1
ATOM 735 C CA . ALA A 1 90 ? -1.655 -6.293 8.035 1.00 95.19 90 ALA A CA 1
ATOM 736 C C . ALA A 1 90 ? -2.620 -5.973 6.883 1.00 95.19 90 ALA A C 1
ATOM 738 O O . ALA A 1 90 ? -2.276 -6.193 5.725 1.00 95.19 90 ALA A O 1
ATOM 739 N N . ARG A 1 91 ? -3.788 -5.382 7.178 1.00 95.69 91 ARG A N 1
ATOM 740 C CA . ARG A 1 91 ? -4.769 -5.008 6.142 1.00 95.69 91 ARG A CA 1
ATOM 741 C C . ARG A 1 91 ? -4.243 -3.937 5.198 1.00 95.69 91 ARG A C 1
ATOM 743 O O . ARG A 1 91 ? -4.533 -3.969 4.007 1.00 95.69 91 ARG A O 1
ATOM 750 N N . PHE A 1 92 ? -3.490 -2.974 5.722 1.00 95.00 92 PHE A N 1
ATOM 751 C CA . PHE A 1 92 ? -2.927 -1.923 4.887 1.00 95.00 92 PHE A CA 1
ATOM 752 C C . PHE A 1 92 ? -1.821 -2.461 3.976 1.00 95.00 92 PHE A C 1
ATOM 754 O O . PHE A 1 92 ? -1.799 -2.139 2.793 1.00 95.00 92 PHE A O 1
ATOM 761 N N . GLU A 1 93 ? -0.942 -3.325 4.488 1.00 95.00 93 GLU A N 1
ATOM 762 C CA . GLU A 1 93 ? 0.058 -4.009 3.667 1.00 95.00 93 GLU A CA 1
ATOM 763 C C . GLU A 1 93 ? -0.593 -4.885 2.589 1.00 95.00 93 GLU A C 1
ATOM 765 O O . GLU A 1 93 ? -0.143 -4.867 1.447 1.00 95.00 93 GLU A O 1
ATOM 770 N N . GLU A 1 94 ? -1.661 -5.614 2.917 1.00 94.31 94 GLU A N 1
ATOM 771 C CA . GLU A 1 94 ? -2.421 -6.411 1.951 1.00 94.31 94 GLU A CA 1
ATOM 772 C C . GLU A 1 94 ? -3.006 -5.540 0.831 1.00 94.31 94 GLU A C 1
ATOM 774 O O . GLU A 1 94 ? -2.809 -5.842 -0.348 1.00 94.31 94 GLU A O 1
ATOM 779 N N . ALA A 1 95 ? -3.636 -4.413 1.182 1.00 93.06 95 ALA A N 1
ATOM 780 C CA . ALA A 1 95 ? -4.145 -3.450 0.208 1.00 93.06 95 ALA A CA 1
ATOM 781 C C . ALA A 1 95 ? -3.021 -2.907 -0.691 1.00 93.06 95 ALA A C 1
ATOM 783 O O . ALA A 1 95 ? -3.152 -2.894 -1.913 1.00 93.06 95 ALA A O 1
ATOM 784 N N . LEU A 1 96 ? -1.876 -2.531 -0.110 1.00 95.50 96 LEU A N 1
ATOM 785 C CA . LEU A 1 96 ? -0.713 -2.087 -0.880 1.00 95.50 96 LEU A CA 1
ATOM 786 C C . LEU A 1 96 ? -0.195 -3.190 -1.809 1.00 95.50 96 LEU A C 1
ATOM 788 O O . LEU A 1 96 ? 0.117 -2.917 -2.963 1.00 95.50 96 LEU A O 1
ATOM 792 N N . ARG A 1 97 ? -0.115 -4.441 -1.346 1.00 95.69 97 ARG A N 1
ATOM 793 C CA . ARG A 1 97 ? 0.317 -5.573 -2.178 1.00 95.69 97 ARG A CA 1
ATOM 794 C C . ARG A 1 97 ? -0.614 -5.803 -3.363 1.00 95.69 97 ARG A C 1
ATOM 796 O O . ARG A 1 97 ? -0.113 -6.113 -4.445 1.00 95.69 97 ARG A O 1
ATOM 803 N N . ALA A 1 98 ? -1.922 -5.638 -3.186 1.00 94.00 98 ALA A N 1
ATOM 804 C CA . ALA A 1 98 ? -2.887 -5.731 -4.277 1.00 94.00 98 ALA A CA 1
ATOM 805 C C . ALA A 1 98 ? -2.645 -4.633 -5.330 1.00 94.00 98 ALA A C 1
ATOM 807 O O . ALA A 1 98 ? -2.440 -4.950 -6.503 1.00 94.00 98 ALA A O 1
ATOM 808 N N . GLU A 1 99 ? -2.549 -3.369 -4.904 1.00 94.75 99 GLU A N 1
ATOM 809 C CA . GLU A 1 99 ? -2.265 -2.230 -5.793 1.00 94.75 99 GLU A CA 1
ATOM 810 C C . GLU A 1 99 ? -0.923 -2.392 -6.525 1.00 94.75 99 GLU A C 1
ATOM 812 O O . GLU A 1 99 ? -0.820 -2.241 -7.746 1.00 94.75 99 GLU A O 1
ATOM 817 N N . PHE A 1 100 ? 0.128 -2.778 -5.798 1.00 96.75 100 PHE A N 1
ATOM 818 C CA . PHE A 1 100 ? 1.458 -2.933 -6.378 1.00 96.75 100 PHE A CA 1
ATOM 819 C C . PHE A 1 100 ? 1.602 -4.166 -7.265 1.00 96.75 100 PHE A C 1
ATOM 821 O O . PHE A 1 100 ? 2.439 -4.151 -8.166 1.00 96.75 100 PHE A O 1
ATOM 828 N N . SER A 1 101 ? 0.769 -5.194 -7.093 1.00 96.19 101 SER A N 1
ATOM 829 C CA . SER A 1 101 ? 0.720 -6.309 -8.044 1.00 96.19 101 SER A CA 1
ATOM 830 C C . SER A 1 101 ? 0.314 -5.817 -9.435 1.00 96.19 101 SER A C 1
ATOM 832 O O . SER A 1 101 ? 0.947 -6.186 -10.424 1.00 96.19 101 SER A O 1
ATOM 834 N N . ALA A 1 102 ? -0.682 -4.927 -9.524 1.00 94.00 102 ALA A N 1
ATOM 835 C CA . ALA A 1 102 ? -1.093 -4.327 -10.791 1.00 94.00 102 ALA A CA 1
ATOM 836 C C . ALA A 1 102 ? 0.016 -3.444 -11.388 1.00 94.00 102 ALA A C 1
ATOM 838 O O . ALA A 1 102 ? 0.347 -3.578 -12.566 1.00 94.00 102 ALA A O 1
ATOM 839 N N . VAL A 1 103 ? 0.650 -2.605 -10.564 1.00 95.44 103 VAL A N 1
ATOM 840 C CA . VAL A 1 103 ? 1.783 -1.758 -10.975 1.00 95.44 103 VAL A CA 1
ATOM 841 C C . VAL A 1 103 ? 2.950 -2.584 -11.524 1.00 95.44 103 VAL A C 1
ATOM 843 O O . VAL A 1 103 ? 3.479 -2.274 -12.592 1.00 95.44 103 VAL A O 1
ATOM 846 N N . VAL A 1 104 ? 3.352 -3.645 -10.819 1.00 96.56 104 VAL A N 1
ATOM 847 C CA . VAL A 1 104 ? 4.455 -4.521 -11.241 1.00 96.56 104 VAL A CA 1
ATOM 848 C C . VAL A 1 104 ? 4.103 -5.258 -12.531 1.00 96.56 104 VAL A C 1
ATOM 850 O O . VAL A 1 104 ? 4.963 -5.399 -13.399 1.00 96.56 104 VAL A O 1
ATOM 853 N N . ASN A 1 105 ? 2.849 -5.679 -12.706 1.00 95.69 105 ASN A N 1
ATOM 854 C CA . ASN A 1 105 ? 2.403 -6.296 -13.954 1.00 95.69 105 ASN A CA 1
ATOM 855 C C . ASN A 1 105 ? 2.489 -5.317 -15.133 1.00 95.69 105 ASN A C 1
ATOM 857 O O . ASN A 1 105 ? 3.043 -5.674 -16.169 1.00 95.69 105 ASN A O 1
ATOM 861 N N . VAL A 1 106 ? 2.040 -4.069 -14.962 1.00 94.25 106 VAL A N 1
ATOM 862 C CA . VAL A 1 106 ? 2.184 -3.021 -15.991 1.00 94.25 106 VAL A CA 1
ATOM 863 C C . VAL A 1 106 ? 3.658 -2.758 -16.306 1.00 94.25 106 VAL A C 1
ATOM 865 O O . VAL A 1 106 ? 4.033 -2.653 -17.473 1.00 94.25 106 VAL A O 1
ATOM 868 N N . TYR A 1 107 ? 4.515 -2.691 -15.283 1.00 94.56 107 TYR A N 1
ATOM 869 C CA . TYR A 1 107 ? 5.957 -2.549 -15.473 1.00 94.56 107 TYR A CA 1
ATOM 870 C C . TYR A 1 107 ? 6.544 -3.697 -16.304 1.00 94.56 107 TYR A C 1
ATOM 872 O O . TYR A 1 107 ? 7.261 -3.433 -17.269 1.00 94.56 107 TYR A O 1
ATOM 880 N N . ARG A 1 108 ? 6.215 -4.953 -15.973 1.00 94.12 108 ARG A N 1
ATOM 881 C CA . ARG A 1 108 ? 6.675 -6.141 -16.710 1.00 94.12 108 ARG A CA 1
ATOM 882 C C . ARG A 1 108 ? 6.219 -6.123 -18.164 1.00 94.12 108 ARG A C 1
ATOM 884 O O . ARG A 1 108 ? 7.049 -6.290 -19.048 1.00 94.12 108 ARG A O 1
ATOM 891 N N . MET A 1 109 ? 4.941 -5.837 -18.413 1.00 93.00 109 MET A N 1
ATOM 892 C CA . MET A 1 109 ? 4.404 -5.742 -19.774 1.00 93.00 109 MET A CA 1
ATOM 893 C C . MET A 1 109 ? 5.131 -4.671 -20.593 1.00 93.00 109 MET A C 1
ATOM 895 O O . MET A 1 109 ? 5.545 -4.921 -21.720 1.00 93.00 109 MET A O 1
ATOM 899 N N . ASN A 1 110 ? 5.354 -3.488 -20.015 1.00 90.56 110 ASN A N 1
ATOM 900 C CA . ASN A 1 110 ? 6.102 -2.430 -20.691 1.00 90.56 110 ASN A CA 1
ATOM 901 C C . ASN A 1 110 ? 7.563 -2.836 -20.930 1.00 90.56 110 ASN A C 1
ATOM 903 O O . ASN A 1 110 ? 8.106 -2.590 -22.003 1.00 90.56 110 ASN A O 1
ATOM 907 N N . LYS A 1 111 ? 8.206 -3.483 -19.955 1.00 89.12 111 LYS A N 1
ATOM 908 C CA . LYS A 1 111 ? 9.573 -3.995 -20.102 1.00 89.12 111 LYS A CA 1
ATOM 909 C C . LYS A 1 111 ? 9.682 -4.988 -21.262 1.00 89.12 111 LYS A C 1
ATOM 911 O O . LYS A 1 111 ? 10.655 -4.913 -22.001 1.00 89.12 111 LYS A O 1
ATOM 916 N N . GLU A 1 112 ? 8.708 -5.881 -21.425 1.00 86.81 112 GLU A N 1
ATOM 917 C CA . GLU A 1 112 ? 8.662 -6.846 -22.530 1.00 86.81 112 GLU A CA 1
ATOM 918 C C . GLU A 1 112 ? 8.431 -6.171 -23.888 1.00 86.81 112 GLU A C 1
ATOM 920 O O . GLU A 1 112 ? 9.129 -6.490 -24.845 1.00 86.81 112 GLU A O 1
ATOM 925 N N . LEU A 1 113 ? 7.510 -5.204 -23.970 1.00 82.69 113 LEU A N 1
ATOM 926 C CA . LEU A 1 113 ? 7.187 -4.495 -25.218 1.00 82.69 113 LEU A CA 1
ATOM 927 C C . LEU A 1 113 ? 8.316 -3.589 -25.722 1.00 82.69 113 LEU A C 1
ATOM 929 O O . LEU A 1 113 ? 8.468 -3.404 -26.926 1.00 82.69 113 LEU A O 1
ATOM 933 N N . PHE A 1 114 ? 9.078 -2.995 -24.804 1.00 77.31 114 PHE A N 1
ATOM 934 C CA . PHE A 1 114 ? 10.152 -2.050 -25.118 1.00 77.31 114 PHE A CA 1
ATOM 935 C C . PHE A 1 114 ? 11.548 -2.658 -24.937 1.00 77.31 114 PHE A C 1
ATOM 937 O O . PHE A 1 114 ? 12.530 -1.914 -24.848 1.00 77.31 114 PHE A O 1
ATOM 944 N N . ARG A 1 115 ? 11.654 -3.992 -24.856 1.00 66.06 115 ARG A N 1
ATOM 945 C CA . ARG A 1 115 ? 12.951 -4.668 -24.891 1.00 66.06 115 ARG A CA 1
ATOM 946 C C . ARG A 1 115 ? 13.475 -4.615 -26.337 1.00 66.06 115 ARG A C 1
ATOM 948 O O . ARG A 1 115 ? 12.742 -5.044 -27.226 1.00 66.06 115 ARG A O 1
ATOM 955 N N . PRO A 1 116 ? 14.663 -4.036 -26.585 1.00 58.16 116 PRO A N 1
ATOM 956 C CA . PRO A 1 116 ? 15.280 -4.066 -27.908 1.00 58.16 116 PRO A CA 1
ATOM 957 C C . PRO A 1 116 ? 15.638 -5.491 -28.339 1.00 58.16 116 PRO A C 1
ATOM 959 O O . PRO A 1 116 ? 15.875 -6.341 -27.446 1.00 58.16 116 PRO A O 1
#

pLDDT: mean 92.62, std 5.59, range [58.16, 98.06]

Secondary structure (DSSP, 8-state):
-HHHHHHHHHS----SEEEETTEEEEEPPPEEEEEETTEEEEEEEEEEEETTSSSPEEPPPEEEEEEPPP--HHHHTT--HHHHHHHHHHHHHHHHHHHHHHHHHHHHHHHHHT--